Protein AF-A0A9X0CHA5-F1 (afdb_monomer_lite)

Organism: NCBI:txid174260

Sequence (69 aa):
MLLLNHKMAATDAWENGLVMELLKPVNFMEQVDSRVKVMAAMPNKVLQDTKSLIKQLIKKLSETPTMKS

Radius of gyration: 17.25 Å; chains: 1; bounding box: 33×39×30 Å

Foldseek 3Di:
DPPPPDDDDPVRCCVVVNDVDDDDPVCRVVVVVVVVVVVVPDDPVVVVVVVVVVVVVVVVVVPDDPPDD

Structure (mmCIF, N/CA/C/O backbone):
data_AF-A0A9X0CHA5-F1
#
_entry.id   AF-A0A9X0CHA5-F1
#
loop_
_atom_site.group_PDB
_atom_site.id
_atom_site.type_symbol
_atom_site.label_atom_id
_atom_site.label_alt_id
_atom_site.label_comp_id
_atom_site.label_asym_id
_atom_site.label_entity_id
_atom_site.label_seq_id
_atom_site.pdbx_PDB_ins_code
_atom_site.Cartn_x
_atom_site.Cartn_y
_atom_site.Cartn_z
_atom_site.occupancy
_atom_site.B_iso_or_equiv
_atom_site.auth_seq_id
_atom_site.auth_comp_id
_atom_site.auth_asym_id
_atom_site.auth_atom_id
_atom_site.pdbx_PDB_model_num
ATOM 1 N N . MET A 1 1 ? 12.023 15.638 -10.556 1.00 71.50 1 MET A N 1
ATOM 2 C CA . MET A 1 1 ? 10.677 15.816 -11.151 1.00 71.50 1 MET A CA 1
ATOM 3 C C . MET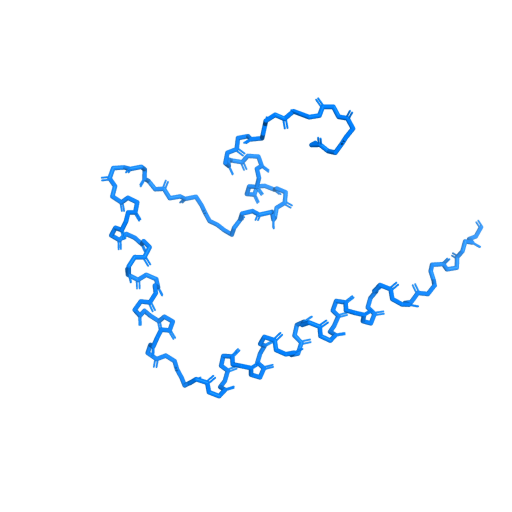 A 1 1 ? 10.264 17.281 -11.278 1.00 71.50 1 MET A C 1
ATOM 5 O O . MET A 1 1 ? 10.047 17.704 -12.398 1.00 71.50 1 MET A O 1
ATOM 9 N N . LEU A 1 2 ? 10.188 18.071 -10.199 1.00 82.12 2 LEU A N 1
ATOM 10 C CA . LEU A 1 2 ? 9.518 19.387 -10.230 1.00 82.12 2 LEU A CA 1
ATOM 11 C C . LEU A 1 2 ? 10.197 20.476 -11.083 1.00 82.12 2 LEU A C 1
ATOM 13 O O . LEU A 1 2 ? 9.502 21.229 -11.751 1.00 82.12 2 LEU A O 1
ATOM 17 N N . LEU A 1 3 ? 11.532 20.556 -11.090 1.00 83.00 3 LEU A N 1
ATOM 18 C CA . LEU A 1 3 ? 12.251 21.614 -11.825 1.00 83.00 3 LEU A CA 1
ATOM 19 C C . LEU A 1 3 ? 12.597 21.235 -13.270 1.00 83.00 3 LEU A C 1
ATOM 21 O O . LEU A 1 3 ? 12.632 22.088 -14.145 1.00 83.00 3 LEU A O 1
ATOM 25 N N . LEU A 1 4 ? 12.870 19.951 -13.514 1.00 85.25 4 LEU A N 1
ATOM 26 C CA . LEU A 1 4 ? 13.436 19.462 -14.780 1.00 85.25 4 LEU A CA 1
ATOM 27 C C . LEU A 1 4 ? 12.480 18.550 -15.564 1.00 85.25 4 LEU A C 1
ATOM 29 O O . LEU A 1 4 ? 12.860 18.014 -16.598 1.00 85.25 4 L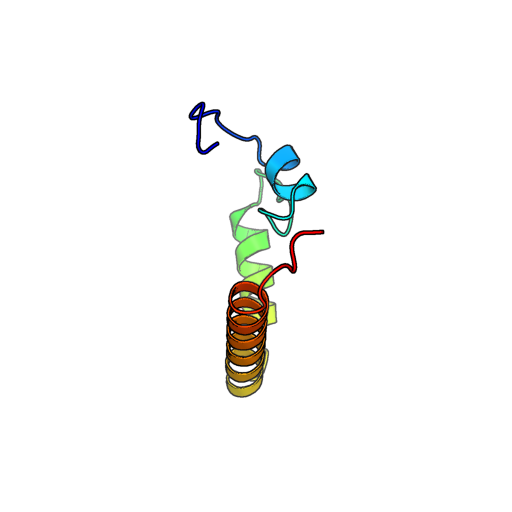EU A O 1
ATOM 33 N N . ASN A 1 5 ? 11.273 18.307 -15.041 1.00 83.50 5 ASN A N 1
ATOM 34 C CA . ASN A 1 5 ? 10.269 17.398 -15.606 1.00 83.50 5 ASN A CA 1
ATOM 35 C C . ASN A 1 5 ? 10.808 16.002 -15.998 1.00 83.50 5 ASN A C 1
ATOM 37 O O . ASN A 1 5 ? 10.334 15.362 -16.936 1.00 83.50 5 ASN A O 1
ATOM 41 N N . HIS A 1 6 ? 11.834 15.524 -15.290 1.00 88.25 6 HIS A N 1
ATOM 42 C CA . HIS A 1 6 ? 12.423 14.220 -15.569 1.00 88.25 6 HIS A CA 1
ATOM 43 C C . HIS A 1 6 ? 11.446 13.100 -15.195 1.00 88.25 6 HIS A C 1
ATOM 45 O O . HIS A 1 6 ? 10.903 13.100 -14.083 1.00 88.25 6 HIS A O 1
ATOM 51 N N . LYS A 1 7 ? 11.249 12.148 -16.114 1.00 90.38 7 LYS A N 1
ATOM 52 C CA . LYS A 1 7 ? 10.504 10.914 -15.847 1.00 90.38 7 LYS A CA 1
ATOM 53 C C . LYS A 1 7 ? 11.312 10.062 -14.874 1.00 90.38 7 LYS A C 1
ATOM 55 O O . LYS A 1 7 ? 12.500 9.874 -15.077 1.00 90.38 7 LYS A O 1
ATOM 60 N N . MET A 1 8 ? 10.666 9.558 -13.833 1.00 91.00 8 MET A N 1
ATOM 61 C CA . MET A 1 8 ? 11.300 8.711 -12.825 1.00 91.00 8 MET A CA 1
ATOM 62 C C . MET A 1 8 ? 10.945 7.251 -13.103 1.00 91.00 8 MET A C 1
ATOM 64 O O . MET A 1 8 ? 9.777 6.950 -13.366 1.00 91.00 8 MET A O 1
ATOM 68 N N . ALA A 1 9 ? 11.933 6.356 -13.066 1.00 93.94 9 ALA A N 1
ATOM 69 C CA . ALA A 1 9 ? 11.669 4.926 -13.147 1.00 93.94 9 ALA A CA 1
ATOM 70 C C . ALA A 1 9 ? 10.972 4.440 -11.867 1.00 93.94 9 ALA A C 1
ATOM 72 O O . ALA A 1 9 ? 11.103 5.041 -10.801 1.00 93.94 9 ALA A O 1
ATOM 73 N N . ALA A 1 10 ? 10.227 3.335 -11.957 1.00 92.12 10 ALA A N 1
ATOM 74 C CA . ALA A 1 10 ? 9.530 2.783 -10.795 1.00 92.12 10 ALA A CA 1
ATOM 75 C C . ALA A 1 10 ? 10.505 2.409 -9.665 1.00 92.12 10 ALA A C 1
ATOM 77 O O . ALA A 1 10 ? 10.192 2.633 -8.500 1.00 92.12 10 ALA A O 1
ATOM 78 N N . THR A 1 11 ? 11.684 1.885 -10.019 1.00 94.94 11 THR A N 1
ATOM 79 C CA . THR A 1 11 ? 12.778 1.551 -9.093 1.00 94.94 11 THR A CA 1
ATOM 80 C C . THR A 1 11 ? 13.231 2.769 -8.307 1.00 94.94 11 THR A C 1
ATOM 82 O O . THR A 1 11 ? 13.197 2.751 -7.083 1.00 94.94 11 THR A O 1
ATOM 85 N N . ASP A 1 12 ? 13.537 3.859 -9.005 1.00 93.69 12 ASP A N 1
ATOM 86 C CA . ASP A 1 12 ? 14.019 5.091 -8.385 1.00 93.69 12 ASP A CA 1
ATOM 87 C C . ASP A 1 12 ? 12.924 5.699 -7.498 1.00 93.69 12 ASP A C 1
ATOM 89 O O . ASP A 1 12 ? 13.185 6.187 -6.401 1.00 93.69 12 ASP A O 1
ATOM 93 N N . ALA A 1 13 ? 11.664 5.636 -7.937 1.00 93.94 13 ALA A N 1
ATOM 94 C CA . ALA A 1 13 ? 10.532 6.093 -7.139 1.00 93.94 13 ALA A CA 1
ATOM 95 C C . ALA A 1 13 ? 10.349 5.263 -5.860 1.00 93.94 13 ALA A C 1
ATOM 97 O O . ALA A 1 13 ? 9.974 5.809 -4.824 1.00 93.94 13 ALA A O 1
ATOM 98 N N . TRP A 1 14 ? 10.620 3.960 -5.912 1.00 95.44 14 TRP A N 1
ATOM 99 C CA . TRP A 1 14 ? 10.579 3.086 -4.742 1.00 95.44 14 TRP A CA 1
ATOM 100 C C . TRP A 1 14 ? 11.719 3.392 -3.763 1.00 95.44 14 TRP A C 1
ATOM 102 O O . TRP A 1 14 ? 11.464 3.573 -2.575 1.00 95.44 14 TRP A O 1
ATOM 112 N N . GLU A 1 15 ? 12.946 3.571 -4.259 1.00 94.44 15 GLU A N 1
ATOM 113 C CA . GLU A 1 15 ? 14.110 3.950 -3.440 1.00 94.44 15 GLU A CA 1
ATOM 114 C C . GLU A 1 15 ? 13.928 5.301 -2.732 1.00 94.44 15 GLU A C 1
ATOM 116 O O . GLU A 1 15 ? 14.388 5.490 -1.608 1.00 94.44 15 GLU A O 1
ATOM 121 N N . ASN A 1 16 ? 13.205 6.232 -3.358 1.00 93.19 16 ASN A N 1
ATOM 122 C CA . ASN A 1 16 ? 12.883 7.537 -2.778 1.00 93.19 16 ASN A CA 1
ATOM 123 C C . ASN A 1 16 ? 11.606 7.528 -1.911 1.00 93.19 16 ASN A C 1
ATOM 125 O O . ASN A 1 16 ? 11.125 8.589 -1.511 1.00 93.19 16 ASN A O 1
ATOM 129 N N . GLY A 1 17 ? 11.022 6.355 -1.640 1.00 92.81 17 GLY A N 1
ATOM 130 C CA . GLY A 1 17 ? 9.820 6.203 -0.813 1.00 92.81 17 GLY A CA 1
ATOM 131 C C . GLY A 1 17 ? 8.531 6.756 -1.436 1.00 92.81 17 GLY A C 1
ATOM 132 O O . GLY A 1 17 ? 7.523 6.887 -0.743 1.00 92.81 17 GLY A O 1
ATOM 133 N N . LEU A 1 18 ? 8.540 7.089 -2.731 1.00 92.69 18 LEU A N 1
ATOM 134 C CA . LEU A 1 18 ? 7.369 7.572 -3.471 1.00 92.69 18 LEU A CA 1
ATOM 135 C C . LEU A 1 18 ? 6.451 6.417 -3.897 1.00 92.69 18 LEU A C 1
ATOM 137 O O . LEU A 1 18 ? 5.230 6.566 -3.934 1.00 92.69 18 LEU A O 1
ATOM 141 N N . VAL A 1 19 ? 7.039 5.263 -4.212 1.00 93.50 19 VAL A N 1
ATOM 142 C CA . VAL A 1 19 ? 6.326 4.009 -4.476 1.00 93.50 19 VAL A CA 1
ATOM 143 C C . VAL A 1 19 ? 6.546 3.071 -3.298 1.00 93.50 19 VAL A C 1
ATOM 145 O O . VAL A 1 19 ? 7.654 2.951 -2.794 1.00 93.50 19 VAL A O 1
ATOM 148 N N . MET A 1 20 ? 5.490 2.387 -2.859 1.00 92.12 20 MET A N 1
ATOM 149 C CA . MET A 1 20 ? 5.566 1.474 -1.714 1.00 92.12 20 MET A CA 1
ATOM 150 C C . MET A 1 20 ? 6.242 0.144 -2.069 1.00 92.12 20 MET A C 1
ATOM 152 O O . MET A 1 20 ? 6.961 -0.425 -1.254 1.00 92.12 20 MET A O 1
ATOM 156 N N . GLU A 1 21 ? 6.012 -0.365 -3.281 1.00 93.69 21 GLU A N 1
ATOM 157 C CA . GLU A 1 21 ? 6.512 -1.674 -3.694 1.00 93.69 21 GLU A CA 1
ATOM 158 C C . GLU A 1 21 ? 6.590 -1.802 -5.218 1.00 93.69 21 GLU A C 1
ATOM 160 O O . GLU A 1 21 ? 5.730 -1.288 -5.939 1.00 93.69 21 GLU A O 1
ATOM 165 N N . LEU A 1 22 ? 7.590 -2.541 -5.703 1.00 94.88 22 LEU A N 1
ATOM 166 C CA . LEU A 1 22 ? 7.752 -2.879 -7.115 1.00 94.88 22 LEU A CA 1
ATOM 167 C C . LEU A 1 22 ? 7.012 -4.168 -7.453 1.00 94.88 22 LEU A C 1
ATOM 169 O O . LEU A 1 22 ? 7.197 -5.204 -6.819 1.00 94.88 22 LEU A O 1
ATOM 173 N N . LEU A 1 23 ? 6.187 -4.103 -8.490 1.00 95.12 23 LEU A N 1
ATOM 174 C CA . LEU A 1 23 ? 5.360 -5.212 -8.938 1.00 95.12 23 LEU A CA 1
ATOM 175 C C . LEU A 1 23 ? 5.844 -5.773 -10.266 1.00 95.12 23 LEU A C 1
ATOM 177 O O . LEU A 1 23 ? 6.239 -5.029 -11.164 1.00 95.12 23 LEU A O 1
ATOM 181 N N . LYS A 1 24 ? 5.760 -7.099 -10.407 1.00 93.88 24 LYS A N 1
ATOM 182 C CA . LYS A 1 24 ? 6.086 -7.761 -11.673 1.00 93.88 24 LYS A CA 1
ATOM 183 C C . LYS A 1 24 ? 5.059 -7.379 -12.747 1.00 93.88 24 LYS A C 1
ATOM 185 O O . LYS A 1 24 ? 3.866 -7.558 -12.503 1.00 93.88 24 LYS A O 1
ATOM 190 N N . PRO A 1 25 ? 5.488 -6.935 -13.943 1.00 93.12 25 PRO A N 1
ATOM 191 C CA . PRO A 1 25 ? 4.562 -6.520 -14.998 1.00 93.12 25 PRO A CA 1
ATOM 192 C C . PRO A 1 25 ? 3.625 -7.639 -15.462 1.00 93.12 25 PRO A C 1
ATOM 194 O O . PRO A 1 25 ? 2.454 -7.390 -15.726 1.00 93.12 25 PRO A O 1
ATOM 197 N N . VAL A 1 26 ? 4.136 -8.875 -15.518 1.00 97.00 26 VAL A N 1
ATOM 198 C CA . VAL A 1 26 ? 3.440 -10.052 -16.071 1.00 97.00 26 VAL A CA 1
ATOM 199 C C . VAL A 1 26 ? 2.118 -10.345 -15.357 1.00 97.00 26 VAL A C 1
ATOM 201 O O . VAL A 1 26 ? 1.163 -10.779 -15.987 1.00 97.00 26 VAL A O 1
ATOM 204 N N . ASN A 1 27 ? 2.050 -10.080 -14.055 1.00 95.31 27 ASN A N 1
ATOM 205 C CA . ASN A 1 27 ? 0.887 -10.349 -13.213 1.00 95.31 27 ASN A CA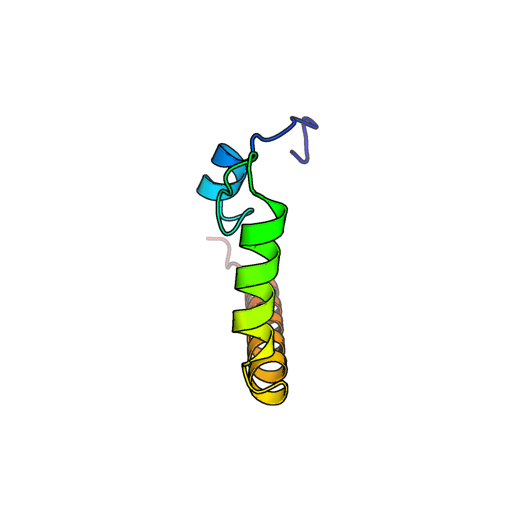 1
ATOM 206 C C . ASN A 1 27 ? 0.609 -9.175 -12.265 1.00 95.31 27 ASN A C 1
ATOM 208 O O . ASN A 1 27 ? 0.276 -9.353 -11.092 1.00 95.31 27 ASN A O 1
ATOM 212 N N . PHE A 1 28 ? 0.796 -7.950 -12.761 1.00 95.00 28 PHE A N 1
ATOM 213 C CA . PHE A 1 28 ? 0.631 -6.735 -11.966 1.00 95.00 28 PHE A CA 1
ATOM 214 C C . PHE A 1 28 ? -0.767 -6.661 -11.336 1.00 95.00 28 PHE A C 1
ATOM 216 O O . PHE A 1 28 ? -0.892 -6.480 -10.127 1.00 95.00 28 PHE A O 1
ATOM 223 N N . MET A 1 29 ? -1.814 -6.868 -12.141 1.00 97.00 29 MET A N 1
ATOM 224 C CA . MET A 1 29 ? -3.202 -6.755 -11.681 1.00 97.00 29 MET A CA 1
ATOM 225 C C . MET A 1 29 ? -3.567 -7.804 -10.629 1.00 97.00 29 MET A C 1
ATOM 227 O O . MET A 1 29 ? -4.252 -7.477 -9.667 1.00 97.00 29 MET A O 1
ATOM 231 N N . GLU A 1 30 ? -3.072 -9.034 -10.763 1.00 97.50 30 GLU A N 1
ATOM 232 C CA . GLU A 1 30 ? -3.316 -10.102 -9.786 1.00 97.50 30 GLU A CA 1
ATOM 233 C C . GLU A 1 30 ? -2.667 -9.788 -8.435 1.00 97.50 30 GLU A C 1
ATOM 235 O O . GLU A 1 30 ? -3.281 -9.962 -7.383 1.00 97.50 30 GLU A O 1
ATOM 240 N N . GLN A 1 31 ? -1.437 -9.266 -8.451 1.00 96.56 31 GLN A N 1
ATOM 241 C CA . GLN A 1 31 ? -0.755 -8.852 -7.225 1.00 96.56 31 GLN A CA 1
ATOM 242 C C . GLN A 1 31 ? -1.456 -7.655 -6.566 1.00 96.56 31 GLN A C 1
ATOM 244 O O . GLN A 1 31 ? -1.572 -7.616 -5.340 1.00 96.56 31 GLN A O 1
ATOM 249 N N . VAL A 1 32 ? -1.959 -6.697 -7.356 1.00 95.88 32 VAL A N 1
ATOM 250 C CA . VAL A 1 32 ? -2.766 -5.580 -6.839 1.00 95.88 32 VAL A CA 1
ATOM 251 C C . VAL A 1 32 ? -4.063 -6.091 -6.212 1.00 95.88 32 VAL A C 1
ATOM 253 O O . VAL A 1 32 ? -4.358 -5.738 -5.072 1.00 95.88 32 VAL A O 1
ATOM 256 N N . ASP A 1 33 ? -4.809 -6.949 -6.908 1.00 97.44 33 ASP A N 1
ATOM 257 C CA . ASP A 1 33 ? -6.062 -7.528 -6.412 1.00 97.44 33 ASP A CA 1
ATOM 258 C C . ASP A 1 33 ? -5.849 -8.306 -5.106 1.00 97.44 33 ASP A C 1
ATOM 260 O O . ASP A 1 33 ? -6.565 -8.093 -4.125 1.00 97.44 33 ASP A O 1
ATOM 264 N N . SER A 1 34 ? -4.793 -9.122 -5.035 1.00 96.50 34 SER A N 1
ATOM 265 C CA . SER A 1 34 ? -4.425 -9.839 -3.813 1.00 96.50 34 SER A CA 1
ATOM 266 C C . SER A 1 34 ? -4.188 -8.888 -2.634 1.00 96.50 34 SER A C 1
ATOM 268 O O . SER A 1 34 ? -4.657 -9.155 -1.528 1.00 96.50 34 SER A O 1
ATOM 270 N N . ARG A 1 35 ? -3.487 -7.765 -2.844 1.00 95.12 35 ARG A N 1
ATOM 271 C CA . ARG A 1 35 ? -3.238 -6.767 -1.786 1.00 95.12 35 ARG A CA 1
ATOM 272 C C . ARG A 1 35 ? -4.511 -6.056 -1.356 1.00 95.12 35 ARG A C 1
ATOM 274 O O . ARG A 1 35 ? -4.730 -5.862 -0.161 1.00 95.12 35 ARG A O 1
ATOM 281 N N . VAL A 1 36 ? -5.359 -5.687 -2.314 1.00 94.88 36 VAL A N 1
ATOM 282 C CA . VAL A 1 36 ? -6.642 -5.034 -2.030 1.00 94.88 36 VAL A CA 1
ATOM 283 C C . VAL A 1 36 ? -7.543 -5.960 -1.223 1.00 94.88 36 VAL A C 1
ATOM 285 O O . VAL A 1 36 ? -8.138 -5.50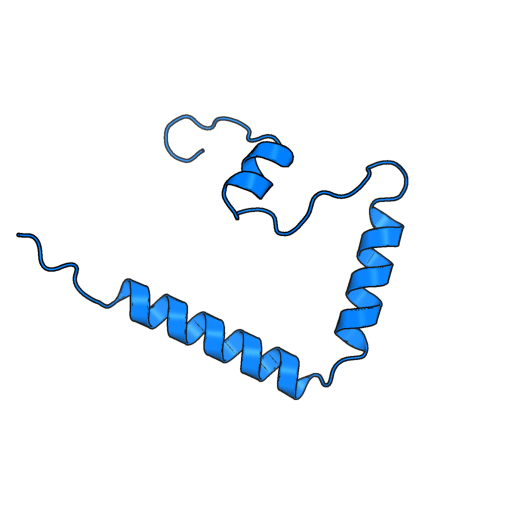4 -0.254 1.00 94.88 36 VAL A O 1
ATOM 288 N N . LYS A 1 37 ? -7.591 -7.256 -1.546 1.00 97.31 37 LYS A N 1
ATOM 289 C CA . LYS A 1 37 ? -8.359 -8.251 -0.783 1.00 97.31 37 LYS A CA 1
ATOM 290 C C . LYS A 1 37 ? -7.883 -8.375 0.663 1.00 97.31 37 LYS A C 1
ATOM 292 O O . LYS A 1 37 ? -8.711 -8.379 1.569 1.00 97.31 37 LYS A O 1
ATOM 297 N N . VAL A 1 38 ? -6.568 -8.407 0.891 1.00 95.62 38 VAL A N 1
ATOM 298 C CA . VAL A 1 38 ? -5.999 -8.413 2.251 1.00 95.62 38 VAL A CA 1
ATOM 299 C C . VAL A 1 38 ? -6.388 -7.145 3.012 1.00 95.62 38 VAL A C 1
ATOM 301 O O . VAL A 1 38 ? -6.818 -7.226 4.160 1.00 95.62 38 VAL A O 1
ATOM 304 N N . MET A 1 39 ? -6.294 -5.976 2.374 1.00 94.50 39 MET A N 1
ATOM 305 C CA . MET A 1 39 ? -6.683 -4.712 3.001 1.00 94.50 39 MET A CA 1
ATOM 306 C C . MET A 1 39 ? -8.193 -4.649 3.278 1.00 94.50 39 MET A C 1
ATOM 308 O O . MET A 1 39 ? -8.599 -4.207 4.345 1.00 94.50 39 MET A O 1
ATOM 312 N N . ALA A 1 40 ? -9.028 -5.130 2.356 1.00 94.75 40 ALA A N 1
ATOM 313 C CA . ALA A 1 40 ? -10.483 -5.148 2.492 1.00 94.75 40 ALA A CA 1
ATOM 314 C C . ALA A 1 40 ? -10.978 -6.099 3.593 1.00 94.75 40 ALA A C 1
ATOM 316 O O . ALA A 1 40 ? -12.056 -5.885 4.141 1.00 94.75 40 ALA A O 1
ATOM 317 N N . ALA A 1 41 ? -10.192 -7.121 3.941 1.00 96.56 41 ALA A N 1
ATOM 318 C CA . ALA A 1 41 ? -10.480 -8.000 5.070 1.00 96.56 41 ALA A CA 1
ATOM 319 C C . ALA A 1 41 ? -10.257 -7.319 6.437 1.00 96.56 41 ALA A C 1
ATOM 321 O O . ALA A 1 41 ? -10.698 -7.841 7.461 1.00 96.56 41 ALA A O 1
ATOM 322 N N . MET A 1 42 ? -9.582 -6.163 6.482 1.00 96.31 42 MET A N 1
ATOM 323 C CA . MET A 1 42 ? -9.371 -5.415 7.722 1.00 96.31 42 MET A CA 1
ATOM 324 C C . MET A 1 42 ? -10.625 -4.618 8.120 1.00 96.31 42 MET A C 1
ATOM 326 O O . MET A 1 42 ? -11.359 -4.135 7.255 1.00 96.31 42 MET A O 1
ATOM 330 N N . PRO A 1 43 ? -10.869 -4.391 9.426 1.00 97.56 43 PRO A N 1
ATOM 331 C CA . PRO A 1 43 ? -11.984 -3.559 9.863 1.00 97.56 43 PRO A CA 1
ATOM 332 C C . PRO A 1 43 ? -11.887 -2.135 9.300 1.00 97.56 43 PRO A C 1
ATOM 334 O O . PRO A 1 43 ? -10.914 -1.421 9.547 1.00 97.56 43 PRO A O 1
ATOM 337 N N . ASN A 1 44 ? -12.937 -1.684 8.608 1.00 96.44 44 ASN A N 1
ATOM 338 C CA . ASN A 1 44 ? -12.959 -0.369 7.956 1.00 96.44 44 ASN A CA 1
ATOM 339 C C . ASN A 1 44 ? -12.655 0.786 8.929 1.00 96.44 44 ASN A C 1
ATOM 341 O O . ASN A 1 44 ? -11.931 1.715 8.582 1.00 96.44 44 ASN A O 1
ATOM 345 N N . LYS A 1 45 ? -13.148 0.704 10.172 1.00 96.31 45 LYS A N 1
ATOM 346 C CA . LYS A 1 45 ? -12.864 1.711 11.204 1.00 96.31 45 LYS A CA 1
ATOM 347 C C . LYS A 1 45 ? -11.362 1.843 11.482 1.00 96.31 45 LYS A C 1
ATOM 349 O O . LYS A 1 45 ? -10.854 2.955 11.528 1.00 96.31 45 LYS A O 1
ATOM 354 N N . VAL A 1 46 ? -10.647 0.720 11.587 1.00 96.81 46 VAL A N 1
ATOM 355 C CA . VAL A 1 46 ? -9.194 0.714 11.817 1.00 96.81 46 VAL A CA 1
ATOM 356 C C . VAL A 1 46 ? -8.472 1.390 10.650 1.00 96.81 46 VAL A C 1
ATOM 358 O O . VAL A 1 46 ? -7.658 2.280 10.873 1.00 96.81 46 VAL A O 1
ATOM 361 N N . LEU A 1 47 ? -8.828 1.052 9.405 1.00 96.94 47 LEU A N 1
ATOM 362 C CA . LEU A 1 47 ? -8.239 1.681 8.214 1.00 96.94 47 LEU A CA 1
ATOM 363 C C . LEU A 1 47 ? -8.463 3.202 8.183 1.00 96.94 47 LEU A C 1
ATOM 365 O O . LEU A 1 47 ? -7.553 3.966 7.844 1.00 96.94 47 LEU A O 1
ATOM 369 N N . GLN A 1 48 ? -9.669 3.654 8.535 1.00 97.50 48 GLN A N 1
ATOM 370 C CA . GLN A 1 48 ? -10.018 5.075 8.565 1.00 97.50 48 GLN A CA 1
ATOM 371 C C . GLN A 1 48 ? -9.271 5.833 9.667 1.00 97.50 48 GLN A C 1
ATOM 373 O O . GLN A 1 48 ? -8.702 6.895 9.391 1.00 97.50 48 GLN A O 1
ATOM 378 N N . ASP A 1 49 ? -9.220 5.275 10.876 1.00 97.88 49 ASP A N 1
ATOM 379 C CA . ASP A 1 49 ? -8.540 5.880 12.021 1.00 97.88 49 ASP A CA 1
ATOM 380 C C . ASP A 1 49 ? -7.028 5.984 11.763 1.00 97.88 49 ASP A C 1
ATOM 382 O O . ASP A 1 49 ? -6.446 7.061 11.921 1.00 97.88 49 ASP A O 1
ATOM 386 N N . THR A 1 50 ? -6.397 4.920 11.251 1.00 97.31 50 THR A N 1
ATOM 387 C CA . THR A 1 50 ? -4.974 4.929 10.871 1.00 97.31 50 THR A CA 1
ATOM 388 C C . THR A 1 50 ? -4.682 5.982 9.800 1.00 97.31 50 THR A C 1
ATOM 390 O O . THR A 1 50 ? -3.740 6.766 9.939 1.00 97.31 50 THR A O 1
ATOM 393 N N . LYS A 1 51 ? -5.510 6.069 8.749 1.00 96.88 51 LYS A N 1
ATOM 394 C CA . LYS A 1 51 ? -5.361 7.094 7.702 1.00 96.88 51 LYS A CA 1
ATOM 395 C C . LYS A 1 51 ? -5.488 8.510 8.265 1.00 96.88 51 LYS A C 1
ATOM 397 O O . LYS A 1 51 ? -4.742 9.400 7.854 1.00 96.88 51 LYS A O 1
ATOM 402 N N . SER A 1 52 ? -6.437 8.733 9.173 1.00 98.00 52 SER A N 1
ATOM 403 C CA . SER A 1 52 ? -6.650 10.032 9.818 1.00 98.00 52 SER A CA 1
ATOM 404 C C . SER A 1 52 ? -5.439 10.439 10.657 1.00 98.00 52 SER A C 1
ATOM 406 O O . SER A 1 52 ? -4.928 11.550 10.505 1.00 98.00 52 SER A O 1
ATOM 408 N N . LEU A 1 53 ? -4.912 9.512 11.462 1.00 97.88 53 LEU A N 1
ATOM 409 C CA . LEU A 1 53 ? -3.740 9.744 12.301 1.00 97.88 53 LEU A CA 1
ATOM 410 C C . LEU A 1 53 ? -2.504 10.126 11.472 1.00 97.88 53 LEU A C 1
ATOM 412 O O . LEU A 1 53 ? -1.843 11.116 11.782 1.00 97.88 53 LEU A O 1
ATOM 416 N N . ILE A 1 54 ? -2.232 9.403 10.379 1.00 96.94 54 ILE A N 1
ATOM 417 C CA . ILE A 1 54 ? -1.109 9.708 9.474 1.00 96.94 54 ILE A CA 1
ATOM 418 C C . ILE A 1 54 ? -1.255 11.115 8.881 1.00 96.94 54 ILE A C 1
ATOM 420 O O . ILE A 1 54 ? -0.301 11.893 8.881 1.00 96.94 54 ILE A O 1
ATOM 424 N N . LYS A 1 55 ? -2.455 11.488 8.419 1.00 96.44 55 LYS A N 1
ATOM 425 C CA . LYS A 1 55 ? -2.705 12.834 7.879 1.00 96.44 55 LYS A CA 1
ATOM 426 C C . LYS A 1 55 ? -2.460 13.931 8.913 1.00 96.44 55 LYS A C 1
ATOM 428 O O . LYS A 1 55 ? -1.878 14.961 8.580 1.00 96.44 55 LYS A O 1
ATOM 433 N N . GLN A 1 56 ? -2.897 13.722 10.153 1.00 96.56 56 GLN A N 1
ATOM 434 C CA . GLN A 1 56 ? -2.668 14.679 11.234 1.00 96.56 56 GLN A CA 1
ATOM 435 C C . GLN A 1 56 ? -1.182 14.811 11.571 1.00 96.56 56 GLN A C 1
ATOM 437 O O . GLN A 1 56 ? -0.716 15.924 11.801 1.00 96.56 56 GLN A O 1
ATOM 442 N N . LEU A 1 57 ? -0.437 13.703 11.569 1.00 96.06 57 LEU A N 1
ATOM 443 C CA . LEU A 1 57 ? 1.009 13.711 11.786 1.00 96.06 57 LEU A CA 1
ATOM 444 C C . LEU A 1 57 ? 1.724 14.534 10.706 1.00 96.06 57 LEU A C 1
ATOM 446 O O . LEU A 1 57 ? 2.500 15.425 11.037 1.00 96.06 57 LEU A O 1
ATOM 450 N N . ILE A 1 58 ? 1.413 14.288 9.430 1.00 94.56 58 ILE A N 1
ATOM 451 C CA . ILE A 1 58 ? 1.999 15.030 8.302 1.00 94.56 58 ILE A CA 1
ATOM 452 C C . ILE A 1 58 ? 1.690 16.525 8.419 1.00 94.56 58 ILE A C 1
ATOM 454 O O . ILE A 1 58 ? 2.587 17.351 8.265 1.00 94.56 58 ILE A O 1
ATOM 458 N N . LYS A 1 59 ? 0.442 16.879 8.752 1.00 94.06 59 LYS A N 1
ATOM 459 C CA . LYS A 1 59 ? 0.048 18.275 8.971 1.00 94.06 59 LYS A CA 1
ATOM 460 C C . LYS A 1 59 ? 0.876 18.923 10.087 1.00 94.06 59 LYS A C 1
ATOM 462 O O . LYS A 1 59 ? 1.465 19.975 9.864 1.00 94.06 59 LYS A O 1
ATOM 467 N N . LYS A 1 60 ? 0.996 18.269 11.246 1.00 94.25 60 LYS A N 1
ATOM 468 C CA . LYS A 1 60 ? 1.804 18.775 12.369 1.00 94.25 60 LYS A CA 1
ATOM 469 C C . LYS A 1 60 ? 3.270 18.979 11.983 1.00 94.25 60 LYS A C 1
ATOM 471 O O . LYS A 1 60 ? 3.832 20.018 12.304 1.00 94.25 60 LYS A O 1
ATOM 476 N N . LEU A 1 61 ? 3.868 18.026 11.264 1.00 89.94 61 LEU A N 1
ATOM 477 C CA . LEU A 1 61 ? 5.259 18.120 10.801 1.00 89.94 61 LEU A CA 1
ATOM 478 C C . LEU A 1 61 ? 5.478 19.290 9.832 1.00 89.94 61 LEU A C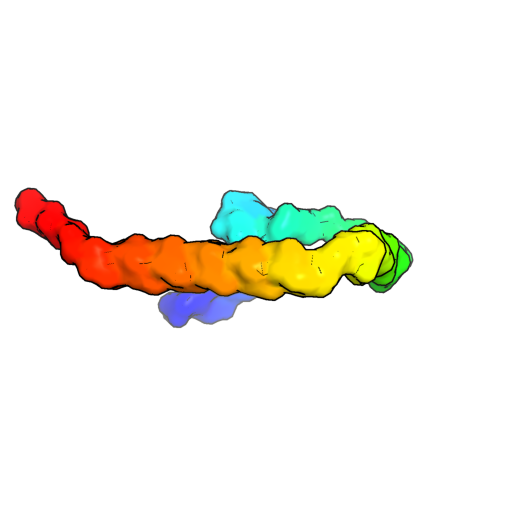 1
ATOM 480 O O . LEU A 1 61 ? 6.540 19.906 9.851 1.00 89.94 61 LEU A O 1
ATOM 484 N N . SER A 1 62 ? 4.475 19.624 9.014 1.00 86.31 62 SER A N 1
ATOM 485 C CA . SER A 1 62 ? 4.539 20.790 8.125 1.00 86.31 62 SER A CA 1
ATOM 486 C C . SER A 1 62 ? 4.382 22.135 8.846 1.00 86.31 62 SER A C 1
ATOM 488 O O . SER A 1 62 ? 4.798 23.159 8.314 1.00 86.31 62 SER A O 1
ATOM 490 N N . GLU A 1 63 ? 3.795 22.141 10.047 1.00 84.06 63 GLU A N 1
ATOM 491 C CA . GLU A 1 63 ? 3.514 23.349 10.835 1.00 84.06 63 GLU A CA 1
ATOM 492 C C . GLU A 1 63 ? 4.614 23.669 11.861 1.00 84.06 63 GLU A C 1
ATOM 494 O O . GLU A 1 63 ? 4.701 24.805 12.326 1.00 84.06 63 GLU A O 1
ATOM 499 N N . THR A 1 64 ? 5.477 22.709 12.215 1.00 67.12 64 THR A N 1
ATOM 500 C CA . THR A 1 64 ? 6.642 22.961 13.078 1.00 67.12 64 THR A CA 1
ATOM 501 C C . THR A 1 64 ? 7.654 23.879 12.377 1.00 67.12 64 THR A C 1
ATOM 503 O O . THR A 1 64 ? 8.239 23.470 11.372 1.00 67.12 64 THR A O 1
ATOM 506 N N . PRO A 1 65 ? 7.914 25.101 12.886 1.00 58.72 65 PRO A N 1
ATOM 507 C CA . PRO A 1 65 ? 8.902 25.984 12.290 1.00 58.72 65 PRO A CA 1
ATOM 508 C C . PRO A 1 65 ? 10.291 25.381 12.497 1.00 58.72 65 PRO A C 1
ATOM 510 O O . PRO A 1 65 ? 10.743 25.192 13.625 1.00 58.72 65 PRO A O 1
ATOM 513 N N . THR A 1 66 ? 10.991 25.097 11.402 1.00 60.47 66 THR A N 1
ATOM 514 C CA . THR A 1 66 ? 12.435 24.867 11.436 1.00 60.47 66 THR A CA 1
ATOM 515 C C . THR A 1 66 ? 13.087 26.144 1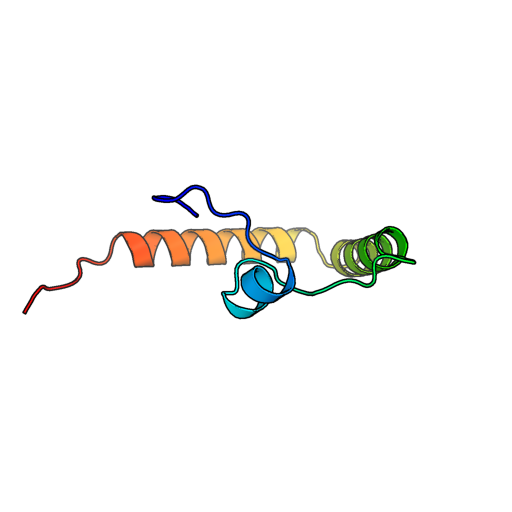1.963 1.00 60.47 66 THR A C 1
ATOM 517 O O . THR A 1 66 ? 13.181 27.132 11.228 1.00 60.47 66 THR A O 1
ATOM 520 N N . MET A 1 67 ? 13.491 26.159 13.238 1.00 51.47 67 MET A N 1
ATOM 521 C CA . MET A 1 67 ? 14.378 27.193 13.768 1.00 51.47 67 MET A CA 1
ATOM 522 C C . MET A 1 67 ? 15.644 27.180 12.911 1.00 51.47 67 MET A C 1
ATOM 524 O O . MET A 1 67 ? 16.429 26.235 12.959 1.00 51.47 67 MET A O 1
ATOM 528 N N . LYS A 1 68 ? 15.791 28.202 12.066 1.00 49.28 68 LYS A N 1
ATOM 529 C CA . LYS A 1 68 ? 17.038 28.480 11.361 1.00 49.28 68 LYS A CA 1
ATOM 530 C C . LYS A 1 68 ? 18.062 28.901 12.416 1.00 49.28 68 LYS A C 1
ATOM 532 O O . LYS A 1 68 ? 17.824 29.885 13.115 1.00 49.28 68 LYS A O 1
ATOM 537 N N . SER A 1 69 ? 19.132 28.118 12.548 1.00 46.44 69 SER A N 1
ATOM 538 C CA . SER A 1 69 ? 20.392 28.575 13.142 1.00 46.44 69 SER A CA 1
ATOM 539 C C . SER A 1 69 ? 21.141 29.471 12.165 1.00 46.44 69 SER A C 1
ATOM 541 O O . SER A 1 69 ? 20.875 29.365 10.944 1.00 46.44 69 SER A O 1
#

pLDDT: mean 90.35, std 11.84, range [46.44, 98.0]

Secondary structure (DSSP, 8-state):
-TTT-PPPPHHHHHHTTSSS----GGGHHHHHHHHHHHHHTS-HHHHHHHHHHHHHHHHHHHHS-----

InterPro domains:
  IPR029045 ClpP/crotonase-like domain superfamily [SSF52096] (1-58)